Protein AF-A0A934RC63-F1 (afdb_monomer_lite)

Structure (mmCIF, N/CA/C/O backbone):
data_AF-A0A934RC63-F1
#
_entry.id   AF-A0A934RC63-F1
#
loop_
_atom_site.group_PDB
_atom_site.id
_atom_site.type_symbol
_atom_site.label_atom_id
_atom_site.label_alt_id
_atom_site.label_comp_id
_atom_site.label_asym_id
_atom_site.label_entity_id
_atom_site.label_seq_id
_atom_site.pdbx_PDB_ins_code
_atom_site.Cartn_x
_atom_site.Cartn_y
_atom_site.Cartn_z
_atom_site.occupancy
_atom_site.B_iso_or_equiv
_atom_site.auth_seq_id
_atom_site.auth_comp_id
_atom_site.auth_asym_id
_atom_site.auth_atom_id
_atom_site.pdbx_PDB_mode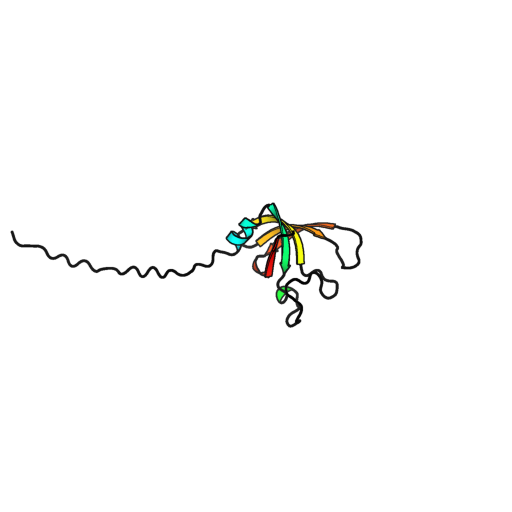l_num
ATOM 1 N N . MET A 1 1 ? -40.945 -44.680 47.063 1.00 47.81 1 MET A N 1
ATOM 2 C CA . MET A 1 1 ? -39.470 -44.585 46.989 1.00 47.81 1 MET A CA 1
ATOM 3 C C . MET A 1 1 ? -38.942 -45.682 46.078 1.00 47.81 1 MET A C 1
ATOM 5 O O . MET A 1 1 ? -38.965 -46.836 46.479 1.00 47.81 1 MET A O 1
ATOM 9 N N . ARG A 1 2 ? -38.521 -45.341 44.855 1.00 40.84 2 ARG A N 1
ATOM 10 C CA . ARG A 1 2 ? -37.590 -46.134 44.040 1.00 40.84 2 ARG A CA 1
ATOM 11 C C . ARG A 1 2 ? -36.977 -45.225 42.975 1.00 40.84 2 ARG A C 1
ATOM 13 O O . ARG A 1 2 ? -37.640 -44.345 42.442 1.00 40.84 2 ARG A O 1
ATOM 20 N N . THR A 1 3 ? -35.680 -45.407 42.829 1.00 43.72 3 THR A N 1
ATOM 21 C CA . THR A 1 3 ? -34.643 -44.490 42.366 1.00 43.72 3 THR A CA 1
ATOM 22 C C . THR A 1 3 ? -34.711 -44.209 40.864 1.00 43.72 3 THR A C 1
ATOM 24 O O . THR A 1 3 ? -34.986 -45.107 40.073 1.00 43.72 3 THR A O 1
ATOM 27 N N . ALA A 1 4 ? -34.440 -42.956 40.495 1.00 50.97 4 ALA A N 1
ATOM 28 C CA . ALA A 1 4 ? -34.328 -42.472 39.125 1.00 50.97 4 ALA A CA 1
ATOM 29 C C . ALA A 1 4 ? -33.020 -42.927 38.456 1.00 50.97 4 ALA A C 1
ATOM 31 O O . ALA A 1 4 ? -31.985 -42.993 39.114 1.00 50.97 4 ALA A O 1
ATOM 32 N N . LEU A 1 5 ? -33.056 -43.137 37.139 1.00 50.09 5 LEU A N 1
ATOM 33 C CA . LEU A 1 5 ? -31.879 -43.148 36.269 1.00 50.09 5 LEU A CA 1
ATOM 34 C C . LEU A 1 5 ? -32.221 -42.347 35.006 1.00 50.09 5 LEU A C 1
ATOM 36 O O . LEU A 1 5 ? -32.742 -42.874 34.029 1.00 50.09 5 LEU A O 1
ATOM 40 N N . PHE A 1 6 ? -31.967 -41.041 35.067 1.00 46.62 6 PHE A N 1
ATOM 41 C CA . PHE A 1 6 ? -31.920 -40.169 33.897 1.00 46.62 6 PHE A CA 1
ATOM 42 C C . PHE A 1 6 ? -30.596 -40.439 33.172 1.00 46.62 6 PHE A C 1
ATOM 44 O O . PHE A 1 6 ? -29.530 -40.105 33.686 1.00 46.62 6 PHE A O 1
ATOM 51 N N . GLN A 1 7 ? -30.648 -41.059 31.993 1.00 55.12 7 GLN A N 1
ATOM 52 C CA . GLN A 1 7 ? -29.495 -41.099 31.097 1.00 55.12 7 GLN A CA 1
ATOM 53 C C . GLN A 1 7 ? -29.344 -39.727 30.434 1.00 55.12 7 GLN A C 1
ATOM 55 O O . GLN A 1 7 ? -30.152 -39.338 29.596 1.00 55.12 7 GLN A O 1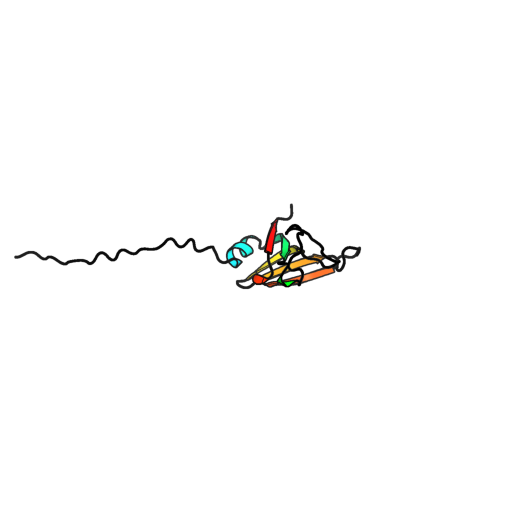
ATOM 60 N N . ILE A 1 8 ? -28.311 -38.990 30.836 1.00 60.09 8 ILE A N 1
ATOM 61 C CA . ILE A 1 8 ? -27.871 -37.764 30.170 1.00 60.09 8 ILE A CA 1
ATOM 62 C C . ILE A 1 8 ? -26.976 -38.193 29.000 1.00 60.09 8 ILE A C 1
ATOM 64 O O . ILE A 1 8 ? -25.922 -38.784 29.253 1.00 60.09 8 ILE A O 1
ATOM 68 N N . PRO A 1 9 ? -27.331 -37.924 27.732 1.00 51.09 9 PRO A N 1
ATOM 69 C CA . PRO A 1 9 ? -26.370 -38.056 26.654 1.00 51.09 9 PRO A CA 1
ATOM 70 C C . PRO A 1 9 ? -25.333 -36.939 26.797 1.00 51.09 9 PRO A C 1
ATOM 72 O O . PRO A 1 9 ? -25.632 -35.750 26.688 1.00 51.09 9 PRO A O 1
ATOM 75 N N . LEU A 1 10 ? -24.102 -37.359 27.074 1.00 46.38 10 LEU A N 1
ATOM 76 C CA . LEU A 1 10 ? -22.890 -36.556 27.033 1.00 46.38 10 LEU A CA 1
ATOM 77 C C . LEU A 1 10 ? -22.697 -36.045 25.596 1.00 46.38 10 LEU A C 1
ATOM 79 O O . LEU A 1 10 ? -22.124 -36.732 24.752 1.00 46.38 10 LEU A O 1
ATOM 83 N N . ILE A 1 11 ? -23.208 -34.849 25.302 1.00 59.38 11 ILE A N 1
ATOM 84 C CA . ILE A 1 11 ? -22.867 -34.125 24.077 1.00 59.38 11 ILE A CA 1
ATOM 85 C C . ILE A 1 11 ? -21.410 -33.692 24.231 1.00 59.38 11 ILE A C 1
ATOM 87 O O . ILE A 1 11 ? -21.094 -32.709 24.900 1.00 59.38 11 ILE A O 1
ATOM 91 N N . VAL A 1 12 ? -20.513 -34.474 23.635 1.00 52.66 12 VAL A N 1
ATOM 92 C CA . VAL A 1 12 ? -19.121 -34.095 23.413 1.00 52.66 12 VAL A CA 1
ATOM 93 C C . VAL A 1 12 ? -19.141 -32.935 22.418 1.00 52.66 12 VAL A C 1
ATOM 95 O O . VAL A 1 12 ? -19.181 -33.132 21.205 1.00 52.66 12 VAL A O 1
ATOM 98 N N . LEU A 1 13 ? -19.151 -31.708 22.940 1.00 50.62 13 LEU A N 1
ATOM 99 C CA . LEU A 1 13 ? -18.783 -30.513 22.190 1.00 50.62 13 LEU A CA 1
ATOM 100 C C . LEU A 1 13 ? -17.298 -30.644 21.840 1.00 50.62 13 LEU A C 1
ATOM 102 O O . LEU A 1 13 ? -16.414 -30.184 22.557 1.00 50.62 13 LEU A O 1
ATOM 106 N N . LEU A 1 14 ? -17.037 -31.310 20.715 1.00 47.84 14 LEU A N 1
ATOM 107 C CA . LEU A 1 14 ? -15.834 -31.125 19.918 1.00 47.84 14 LEU A CA 1
ATOM 108 C C . LEU A 1 14 ? -15.852 -29.676 19.415 1.00 47.84 14 LEU A C 1
ATOM 110 O O . LEU A 1 14 ? -16.124 -29.415 18.246 1.00 47.84 14 LEU A O 1
ATOM 114 N N . THR A 1 15 ? -15.580 -28.710 20.293 1.00 56.41 15 THR A N 1
ATOM 115 C CA . THR A 1 15 ? -15.076 -27.415 19.850 1.00 56.41 15 THR A CA 1
ATOM 116 C C . THR A 1 15 ? -13.681 -27.692 19.325 1.00 56.41 15 THR A C 1
ATOM 118 O O . THR A 1 15 ? -12.687 -27.630 20.051 1.00 56.41 15 THR A O 1
ATOM 121 N N . GLY A 1 16 ? -13.625 -28.101 18.057 1.00 44.34 16 GLY A N 1
ATOM 122 C CA . GLY A 1 16 ? -12.415 -28.011 17.277 1.00 44.34 16 GLY A CA 1
ATOM 123 C C . GLY A 1 16 ? -11.916 -26.591 17.459 1.00 44.34 16 GLY A C 1
ATOM 124 O O . GLY A 1 16 ? -12.591 -25.638 17.078 1.00 44.34 16 GLY A O 1
ATOM 125 N N . CYS A 1 17 ? -10.761 -26.462 18.103 1.00 48.56 17 CYS A N 1
ATOM 126 C CA . CYS A 1 17 ? -9.972 -25.248 18.094 1.00 48.56 17 CYS A CA 1
ATOM 127 C C . CYS A 1 17 ? -9.470 -25.095 16.654 1.00 48.56 17 CYS A C 1
ATOM 129 O O . CYS A 1 17 ? -8.320 -25.394 16.328 1.00 48.56 17 CYS A O 1
ATOM 131 N N . GLY A 1 18 ? -10.391 -24.750 15.751 1.00 50.41 18 GLY A N 1
ATOM 132 C CA . GLY A 1 18 ? -10.044 -24.165 14.481 1.00 50.41 18 GLY A CA 1
ATOM 133 C C . GLY A 1 18 ? -9.231 -22.951 14.862 1.00 50.41 18 GLY A C 1
ATOM 134 O O . GLY A 1 18 ? -9.726 -22.071 15.561 1.00 50.41 18 GLY A O 1
ATOM 135 N N . LYS A 1 19 ? -7.950 -22.953 14.504 1.00 46.97 19 LYS A N 1
ATOM 136 C CA . LYS A 1 19 ? -7.140 -21.745 14.546 1.00 46.97 19 LYS A CA 1
ATOM 137 C C . LYS A 1 19 ? -7.783 -20.800 13.540 1.00 46.97 19 LYS A C 1
ATOM 139 O O . LYS A 1 19 ? -7.400 -20.794 12.372 1.00 46.97 19 LYS A O 1
ATOM 144 N N . GLU A 1 20 ? -8.831 -20.102 13.966 1.00 51.34 20 GLU A N 1
ATOM 145 C CA . GLU A 1 20 ? -9.430 -19.013 13.222 1.00 51.34 20 GLU A CA 1
ATOM 146 C C . GLU A 1 20 ? -8.295 -18.024 13.036 1.00 51.34 20 GLU A C 1
ATOM 148 O O . GLU A 1 20 ? -7.830 -17.373 13.971 1.00 51.34 20 GLU A O 1
ATOM 153 N N . THR A 1 21 ? -7.730 -18.045 11.832 1.00 56.28 21 THR A N 1
ATOM 154 C CA . THR A 1 21 ? -6.712 -17.080 11.463 1.00 56.28 21 THR A CA 1
ATOM 155 C C . THR A 1 21 ? -7.450 -15.752 11.515 1.00 56.28 21 THR A C 1
ATOM 157 O O . THR A 1 21 ? -8.467 -15.631 10.822 1.00 56.28 21 THR A O 1
ATOM 160 N N . PRO A 1 22 ? -7.044 -14.814 12.386 1.00 58.69 22 PRO A N 1
ATOM 161 C CA . PRO A 1 22 ? -7.801 -13.593 12.580 1.00 58.69 22 PRO A CA 1
ATOM 162 C C . PRO A 1 22 ? -8.009 -12.921 11.220 1.00 58.69 22 PRO A C 1
ATOM 164 O O . PRO A 1 22 ? -7.114 -12.980 10.365 1.00 58.69 22 PRO A O 1
ATOM 167 N N . PRO A 1 23 ? -9.187 -12.323 10.977 1.00 61.19 23 PRO A N 1
ATOM 168 C CA . PRO A 1 23 ? -9.460 -11.674 9.707 1.00 61.19 23 PRO A CA 1
ATOM 169 C C . PRO A 1 23 ? -8.349 -10.661 9.418 1.00 61.19 23 PRO A C 1
ATOM 171 O O . PRO A 1 23 ? -7.952 -9.895 10.296 1.00 61.19 23 PRO A O 1
ATOM 174 N N . LYS A 1 24 ? -7.826 -10.662 8.186 1.00 63.03 24 LYS A N 1
ATOM 175 C CA . LYS A 1 24 ? -6.693 -9.814 7.769 1.00 63.03 24 LYS A CA 1
ATOM 176 C C . LYS A 1 24 ? -6.920 -8.334 8.116 1.00 63.03 24 LYS A C 1
ATOM 178 O O . LYS A 1 24 ? -5.976 -7.641 8.477 1.00 63.03 24 LYS A O 1
ATOM 183 N N . SER A 1 25 ? -8.168 -7.871 8.113 1.00 60.59 25 SER A N 1
ATOM 184 C CA . SER A 1 25 ? -8.551 -6.529 8.562 1.00 60.59 25 SER A CA 1
ATOM 185 C C . SER A 1 25 ? -8.213 -6.240 10.028 1.00 60.59 25 SER A C 1
ATOM 187 O O . SER A 1 25 ? -7.705 -5.165 10.318 1.00 60.59 25 SER A O 1
ATOM 189 N N . ALA A 1 26 ? -8.406 -7.196 10.943 1.00 63.66 26 ALA A N 1
ATOM 190 C CA . ALA A 1 26 ? -8.033 -7.036 12.351 1.00 63.66 26 ALA A CA 1
ATOM 191 C C . ALA A 1 26 ? -6.512 -6.887 12.516 1.00 63.66 26 ALA A C 1
ATOM 193 O O . ALA A 1 26 ? -6.047 -6.144 13.374 1.00 63.66 26 ALA A O 1
ATOM 194 N N . SER A 1 27 ? -5.725 -7.540 11.652 1.00 79.12 27 SER A N 1
ATOM 195 C CA . SER A 1 27 ? -4.267 -7.355 11.633 1.00 79.12 27 SER A CA 1
ATOM 196 C C . SER A 1 27 ? -3.828 -6.022 11.018 1.00 79.12 27 SER A C 1
ATOM 198 O O . SER A 1 27 ? -2.781 -5.507 11.391 1.00 79.12 27 SER A O 1
ATOM 200 N N . LEU A 1 28 ? -4.620 -5.442 10.107 1.00 86.94 28 LEU A N 1
ATOM 201 C CA . LEU A 1 28 ? -4.327 -4.146 9.485 1.00 86.94 28 LEU A CA 1
ATOM 202 C C . LEU A 1 28 ? -4.715 -2.965 10.378 1.00 86.94 28 LEU A C 1
ATOM 204 O O . LEU A 1 28 ? -4.011 -1.961 10.374 1.00 86.94 28 LEU A O 1
ATOM 208 N N . GLN A 1 29 ? -5.764 -3.111 11.192 1.00 90.69 29 GLN A N 1
ATOM 209 C CA . GLN A 1 29 ? -6.143 -2.130 12.218 1.00 90.69 29 GLN A CA 1
ATOM 210 C C . GLN A 1 29 ? -5.006 -1.855 13.209 1.00 90.69 29 GLN A C 1
ATOM 212 O O . GLN A 1 29 ? -4.832 -0.724 13.646 1.00 90.69 29 GLN A O 1
ATOM 217 N N . ALA A 1 30 ? -4.171 -2.856 13.508 1.00 90.12 30 ALA A N 1
ATOM 218 C CA . ALA A 1 30 ? -3.000 -2.682 14.370 1.00 90.12 30 ALA A CA 1
ATOM 219 C C . ALA A 1 30 ? -1.946 -1.709 13.802 1.00 90.12 30 ALA A C 1
ATOM 221 O O . ALA A 1 30 ? -1.098 -1.229 14.550 1.00 90.12 30 ALA A O 1
ATOM 222 N N . TRP A 1 31 ? -1.993 -1.422 12.498 1.00 91.69 31 TRP A N 1
ATOM 223 C CA . TRP A 1 31 ? -1.085 -0.500 11.816 1.00 91.69 31 TRP A CA 1
ATOM 224 C C . TRP A 1 31 ? -1.690 0.891 11.591 1.00 91.69 31 TRP A C 1
ATOM 226 O O . TRP A 1 31 ? -1.003 1.767 11.062 1.00 91.69 31 TRP A O 1
ATOM 236 N N . GLU A 1 32 ? -2.949 1.123 11.977 1.00 94.12 32 GLU A N 1
ATOM 237 C CA . GLU A 1 32 ? -3.558 2.451 11.885 1.00 94.12 32 GLU A CA 1
ATOM 238 C C . GLU A 1 32 ? -2.713 3.488 12.630 1.00 94.12 32 GLU A C 1
ATOM 240 O O . GLU A 1 32 ? -2.234 3.273 13.744 1.00 94.12 32 GLU A O 1
ATOM 245 N N . GLY A 1 33 ? -2.485 4.626 11.981 1.00 93.12 33 GLY A N 1
ATOM 246 C CA . GLY A 1 33 ? -1.660 5.693 12.527 1.00 93.12 33 GLY A CA 1
ATOM 247 C C . GLY A 1 33 ? -0.145 5.489 12.383 1.00 93.12 33 GLY A C 1
ATOM 248 O O . GLY A 1 33 ? 0.594 6.436 12.658 1.00 93.12 33 GLY A O 1
ATOM 249 N N . SER A 1 34 ? 0.322 4.323 11.927 1.00 91.25 34 SER A N 1
ATOM 250 C CA . SER A 1 34 ? 1.751 4.006 11.788 1.00 91.25 34 SER A CA 1
ATOM 251 C C . SER A 1 34 ? 2.281 4.288 10.380 1.00 91.25 34 SER A C 1
ATOM 253 O O . SER A 1 34 ? 1.578 4.088 9.389 1.00 91.25 34 SER A O 1
ATOM 255 N N . GLU A 1 35 ? 3.543 4.719 10.296 1.00 94.06 35 GLU A N 1
ATOM 256 C CA . GLU A 1 35 ? 4.289 4.803 9.036 1.00 94.06 35 GLU A CA 1
ATOM 257 C C . GLU A 1 35 ? 4.762 3.404 8.623 1.00 94.06 35 GLU A C 1
ATOM 259 O O . GLU A 1 35 ? 5.495 2.727 9.349 1.00 94.06 35 GLU A O 1
ATOM 264 N N . VAL A 1 36 ? 4.334 2.962 7.448 1.00 93.88 36 VAL A N 1
ATOM 265 C CA . VAL A 1 36 ? 4.554 1.613 6.933 1.00 93.88 36 VAL A CA 1
ATOM 266 C C . VAL A 1 36 ? 4.867 1.633 5.439 1.00 93.88 36 VAL A C 1
ATOM 268 O O . VAL A 1 36 ? 4.572 2.592 4.720 1.00 93.88 36 VAL A O 1
ATOM 271 N N . THR A 1 37 ? 5.422 0.529 4.953 1.00 92.94 37 THR A N 1
ATOM 272 C CA . THR A 1 37 ? 5.489 0.212 3.528 1.00 92.94 37 THR A CA 1
ATOM 273 C C . THR A 1 37 ? 4.488 -0.897 3.219 1.00 92.94 37 THR A C 1
ATOM 275 O O . THR A 1 37 ? 4.543 -1.991 3.781 1.00 92.94 37 THR A O 1
ATOM 278 N N . VAL A 1 38 ? 3.557 -0.622 2.306 1.00 91.31 38 VAL A N 1
ATOM 279 C CA . VAL A 1 38 ? 2.608 -1.599 1.768 1.00 91.31 38 VAL A CA 1
ATOM 280 C C . VAL A 1 38 ? 3.194 -2.194 0.496 1.00 91.31 38 VAL A C 1
ATOM 282 O O . VAL A 1 38 ? 3.385 -1.489 -0.496 1.00 91.31 38 VAL A O 1
ATOM 285 N N . HIS A 1 39 ? 3.451 -3.498 0.497 1.00 89.31 39 HIS A N 1
ATOM 286 C CA . HIS A 1 39 ? 3.889 -4.230 -0.689 1.00 89.31 39 HIS A CA 1
ATOM 287 C C . HIS A 1 39 ? 2.686 -4.846 -1.396 1.00 89.31 39 HIS A C 1
ATOM 289 O O . HIS A 1 39 ? 1.868 -5.525 -0.768 1.00 89.31 39 HIS A O 1
ATOM 295 N N . PHE A 1 40 ? 2.579 -4.643 -2.709 1.00 87.31 40 PHE A N 1
ATOM 296 C CA . PHE A 1 40 ? 1.470 -5.183 -3.487 1.00 87.31 40 PHE A CA 1
ATOM 297 C C . PHE A 1 40 ? 1.769 -6.578 -4.025 1.00 87.31 40 PHE A C 1
ATOM 299 O O . PHE A 1 40 ? 2.895 -6.931 -4.384 1.00 87.31 40 PHE A O 1
ATOM 306 N N . ARG A 1 41 ? 0.712 -7.378 -4.123 1.00 83.75 41 ARG A N 1
ATOM 307 C CA . ARG A 1 41 ? 0.694 -8.615 -4.889 1.00 83.75 41 ARG A CA 1
ATOM 308 C C . ARG A 1 41 ? 1.010 -8.321 -6.350 1.00 83.75 41 ARG A C 1
ATOM 310 O O . ARG A 1 41 ? 0.593 -7.311 -6.901 1.00 83.75 41 ARG A O 1
ATOM 317 N N . ARG A 1 42 ? 1.751 -9.221 -6.988 1.00 74.75 42 ARG A N 1
ATOM 318 C CA . ARG A 1 42 ? 2.317 -8.987 -8.330 1.00 74.75 42 ARG A CA 1
ATOM 319 C C . ARG A 1 42 ? 1.527 -9.627 -9.449 1.00 74.75 42 ARG A C 1
ATOM 321 O O . ARG A 1 42 ? 1.561 -9.149 -10.577 1.00 74.75 42 ARG A O 1
ATOM 328 N N . ASP A 1 43 ? 0.791 -10.678 -9.124 1.00 70.88 43 ASP A N 1
ATOM 329 C CA . ASP A 1 43 ? -0.170 -11.309 -10.018 1.00 70.88 43 ASP A CA 1
ATOM 330 C C . ASP A 1 43 ? -1.305 -10.348 -10.389 1.00 70.88 43 ASP A C 1
ATOM 332 O O . ASP A 1 43 ? -1.705 -10.296 -11.546 1.00 70.88 43 ASP A O 1
ATOM 336 N N . VAL A 1 44 ? -1.738 -9.497 -9.454 1.00 67.75 44 VAL A N 1
ATOM 337 C CA . VAL A 1 44 ? -2.719 -8.431 -9.733 1.00 67.75 44 VAL A CA 1
ATOM 338 C C . VAL A 1 44 ? -2.139 -7.239 -10.507 1.00 67.75 44 VAL A C 1
ATOM 340 O O . VAL A 1 44 ? -2.901 -6.434 -11.030 1.00 67.75 44 VAL A O 1
ATOM 343 N N . LEU A 1 45 ? -0.810 -7.133 -10.619 1.00 65.12 45 LEU A N 1
ATOM 344 C CA . LEU A 1 45 ? -0.115 -6.082 -11.375 1.00 65.12 45 LEU A CA 1
ATOM 345 C C . LEU A 1 45 ? 0.338 -6.546 -12.773 1.00 65.12 45 LEU A C 1
ATOM 347 O O . LEU A 1 45 ? 1.054 -5.820 -13.456 1.00 65.12 45 LEU A O 1
ATOM 351 N N . GLY A 1 46 ? -0.039 -7.759 -13.202 1.00 61.81 46 GLY A N 1
ATOM 352 C CA . GLY A 1 46 ? 0.363 -8.316 -14.502 1.00 61.81 46 GLY A CA 1
ATOM 353 C C . GLY A 1 46 ? 1.829 -8.768 -14.575 1.00 61.81 46 GLY A C 1
ATOM 354 O O . GLY A 1 46 ? 2.338 -9.044 -15.657 1.00 61.81 46 GLY A O 1
ATOM 355 N N . ALA A 1 47 ? 2.510 -8.872 -13.430 1.00 58.38 47 ALA A N 1
ATOM 356 C CA . ALA A 1 47 ? 3.915 -9.262 -13.300 1.00 58.38 47 ALA A CA 1
ATOM 357 C C . ALA A 1 47 ? 4.079 -10.706 -12.779 1.00 58.38 47 ALA A C 1
ATOM 359 O O . ALA A 1 47 ? 4.987 -11.011 -11.997 1.00 58.38 47 ALA A O 1
ATOM 360 N N . SER A 1 48 ? 3.177 -11.606 -13.177 1.00 57.00 48 SER A N 1
ATOM 361 C CA . SER A 1 48 ? 3.198 -13.015 -12.776 1.00 57.00 48 SER A CA 1
ATOM 362 C C . SER A 1 48 ? 4.453 -13.728 -13.299 1.00 57.00 48 SER A C 1
ATOM 364 O O . SER A 1 48 ? 4.692 -13.746 -14.503 1.00 57.00 48 SER A O 1
ATOM 366 N N . GLY A 1 49 ? 5.236 -14.344 -12.404 1.00 55.56 49 GLY A N 1
ATOM 367 C CA . GLY A 1 49 ? 6.364 -15.221 -12.763 1.00 55.56 49 GLY A CA 1
ATOM 368 C C . GLY A 1 49 ? 7.766 -14.606 -12.678 1.00 55.56 49 GLY A C 1
ATOM 369 O O . GLY A 1 49 ? 8.739 -15.295 -12.968 1.00 55.56 49 GLY A O 1
ATOM 370 N N . SER A 1 50 ? 7.904 -13.344 -12.258 1.00 53.69 50 SER A N 1
ATOM 371 C CA . SER A 1 50 ? 9.226 -12.723 -12.106 1.00 53.69 50 SER A CA 1
ATOM 372 C C . SER A 1 50 ? 9.870 -13.072 -10.749 1.00 53.69 50 SER A C 1
ATOM 374 O O . SER A 1 50 ? 9.228 -12.836 -9.719 1.00 53.69 50 SER A O 1
ATOM 376 N N . PRO A 1 51 ? 11.124 -13.577 -10.696 1.00 56.56 51 PRO A N 1
ATOM 377 C CA . PRO A 1 51 ? 11.828 -13.974 -9.466 1.00 56.56 51 PRO A CA 1
ATOM 378 C C . PRO A 1 51 ? 12.359 -12.765 -8.673 1.00 56.56 51 PRO A C 1
ATOM 380 O O . PRO A 1 51 ? 13.473 -12.760 -8.157 1.00 56.56 51 PRO A O 1
ATOM 383 N N . ILE A 1 52 ? 11.579 -11.693 -8.612 1.00 56.50 52 ILE A N 1
ATOM 384 C CA . ILE A 1 52 ? 11.943 -10.464 -7.915 1.00 56.50 52 ILE A CA 1
ATOM 385 C C . ILE A 1 52 ? 11.615 -10.654 -6.424 1.00 56.50 52 ILE A C 1
ATOM 387 O O . ILE A 1 52 ? 10.560 -11.190 -6.082 1.00 56.50 52 ILE A O 1
ATOM 391 N N . ALA A 1 53 ? 12.473 -10.184 -5.518 1.00 62.44 53 ALA A N 1
ATOM 392 C CA . ALA A 1 53 ? 12.230 -10.262 -4.073 1.00 62.44 53 ALA A CA 1
ATOM 393 C C . ALA A 1 53 ? 10.911 -9.559 -3.698 1.00 62.44 53 ALA A C 1
ATOM 395 O O . ALA A 1 53 ? 10.670 -8.475 -4.219 1.00 62.44 53 ALA A O 1
ATOM 396 N N . PRO A 1 54 ? 10.047 -10.112 -2.827 1.00 60.47 54 PRO A N 1
ATOM 397 C CA . PRO A 1 54 ? 8.697 -9.588 -2.553 1.00 60.47 54 PRO A CA 1
ATOM 398 C C . PRO A 1 54 ? 8.662 -8.138 -2.033 1.00 60.47 54 PRO A C 1
ATOM 400 O O . PRO A 1 54 ? 7.637 -7.474 -2.163 1.00 60.47 54 PRO A O 1
ATOM 403 N N . THR A 1 55 ? 9.789 -7.627 -1.538 1.00 61.25 55 THR A N 1
ATOM 404 C CA . THR A 1 55 ? 9.956 -6.287 -0.959 1.00 61.25 55 THR A CA 1
ATOM 405 C C . THR A 1 55 ? 10.470 -5.221 -1.935 1.00 61.25 55 THR A C 1
ATOM 407 O O . THR A 1 55 ? 10.726 -4.086 -1.547 1.00 61.25 55 THR A O 1
ATOM 410 N N . THR A 1 56 ? 10.635 -5.539 -3.221 1.00 67.44 56 THR A N 1
ATOM 411 C CA . THR A 1 56 ? 11.060 -4.544 -4.223 1.00 67.44 56 THR A CA 1
ATOM 412 C C . THR A 1 56 ? 10.063 -3.387 -4.331 1.00 67.44 56 THR A C 1
ATOM 414 O O . THR A 1 56 ? 8.859 -3.620 -4.306 1.00 67.44 56 THR A O 1
ATOM 417 N N . THR A 1 57 ? 10.569 -2.157 -4.486 1.00 71.81 57 THR A N 1
ATOM 418 C CA . THR A 1 57 ? 9.778 -0.913 -4.583 1.00 71.81 57 THR A CA 1
ATOM 419 C C . THR A 1 57 ? 9.341 -0.570 -6.011 1.00 71.81 57 THR A C 1
ATOM 421 O O . THR A 1 57 ? 8.269 -0.003 -6.205 1.00 71.81 57 THR A O 1
ATOM 424 N N . TRP A 1 58 ? 10.141 -0.920 -7.025 1.00 73.31 58 TRP A N 1
ATOM 425 C CA . TRP A 1 58 ? 9.893 -0.586 -8.435 1.00 73.31 58 TRP A CA 1
ATOM 426 C C . TRP A 1 58 ? 10.091 -1.791 -9.358 1.00 73.31 58 TRP A C 1
ATOM 428 O O . TRP A 1 58 ? 11.040 -2.555 -9.198 1.00 73.31 58 TRP A O 1
ATOM 438 N N . GLN A 1 59 ? 9.242 -1.917 -10.375 1.00 73.06 59 GLN A N 1
ATOM 439 C CA . GLN A 1 59 ? 9.380 -2.882 -11.463 1.00 73.06 59 GLN A CA 1
ATOM 440 C C . GLN A 1 59 ? 9.015 -2.209 -12.787 1.00 73.06 59 GLN A C 1
ATOM 442 O O . GLN A 1 59 ? 7.923 -1.671 -12.915 1.00 73.06 59 GLN A O 1
ATOM 447 N N . ASN A 1 60 ? 9.909 -2.238 -13.783 1.00 69.88 60 ASN A N 1
ATOM 448 C CA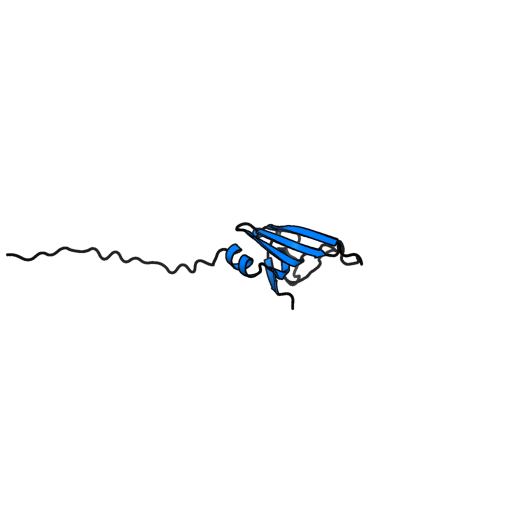 . ASN A 1 60 ? 9.683 -1.617 -15.100 1.00 69.88 60 ASN A CA 1
ATOM 449 C C . ASN A 1 60 ? 9.163 -0.168 -14.999 1.00 69.88 60 ASN A C 1
ATOM 451 O O . ASN A 1 60 ? 8.186 0.192 -15.645 1.00 69.88 60 ASN A O 1
ATOM 455 N N . GLN A 1 61 ? 9.786 0.643 -14.135 1.00 67.50 61 GLN A N 1
ATOM 456 C CA . GLN A 1 61 ? 9.380 2.025 -13.818 1.00 67.50 61 GLN A CA 1
ATOM 457 C C . GLN A 1 61 ? 8.010 2.178 -13.134 1.00 67.50 61 GLN A C 1
ATOM 459 O O . GLN A 1 61 ? 7.629 3.292 -12.797 1.00 67.50 61 GLN A O 1
ATOM 464 N N . THR A 1 62 ? 7.304 1.084 -12.850 1.00 67.81 62 THR A N 1
ATOM 465 C CA . THR A 1 62 ? 6.053 1.077 -12.084 1.00 67.81 62 THR A CA 1
ATOM 466 C C . THR A 1 62 ? 6.346 0.831 -10.610 1.00 67.81 62 THR A C 1
ATOM 468 O O . THR A 1 62 ? 7.114 -0.072 -10.268 1.00 67.81 62 THR A O 1
ATOM 471 N N . LYS A 1 63 ? 5.748 1.623 -9.717 1.00 73.94 63 LYS A N 1
ATOM 472 C CA . LYS A 1 63 ? 5.898 1.423 -8.272 1.00 73.94 63 LYS A CA 1
ATOM 473 C C . LYS A 1 63 ? 5.074 0.204 -7.836 1.00 73.94 63 LYS A C 1
ATOM 475 O O . LYS A 1 63 ? 3.885 0.124 -8.128 1.00 73.94 63 LYS A O 1
ATOM 480 N N . VAL A 1 64 ? 5.709 -0.748 -7.156 1.00 83.75 64 VAL A N 1
ATOM 481 C CA . VAL A 1 64 ? 5.105 -2.015 -6.685 1.00 83.75 64 VAL A CA 1
ATOM 482 C C . VAL A 1 64 ? 5.000 -2.091 -5.151 1.00 83.75 64 VAL A C 1
ATOM 484 O O . VAL A 1 64 ? 4.581 -3.106 -4.593 1.00 83.75 64 VAL A O 1
ATOM 487 N N . SER A 1 65 ? 5.331 -0.994 -4.469 1.00 88.62 65 SER A N 1
ATOM 488 C CA . SER A 1 65 ? 5.018 -0.744 -3.061 1.00 88.62 65 SER A CA 1
ATOM 489 C C . SER A 1 65 ? 4.633 0.723 -2.850 1.00 88.62 65 SER A C 1
ATOM 491 O O . SER A 1 65 ? 4.913 1.574 -3.695 1.00 88.62 65 SER A O 1
ATOM 493 N N . LEU A 1 66 ? 4.000 1.051 -1.728 1.00 90.06 66 LEU A N 1
ATOM 494 C CA . LE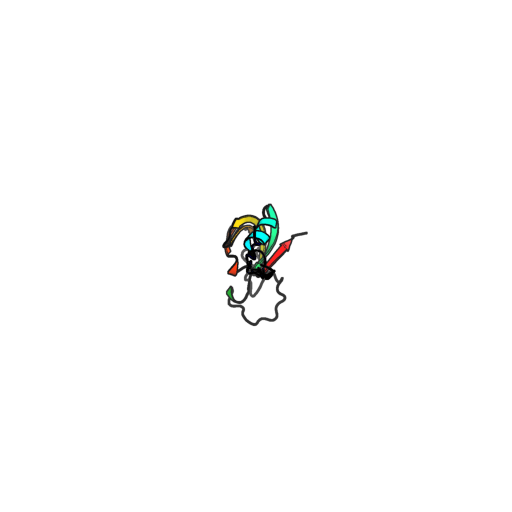U A 1 66 ? 3.759 2.434 -1.310 1.00 90.06 66 LEU A CA 1
ATOM 495 C C . LEU A 1 66 ? 4.202 2.632 0.135 1.00 90.06 66 LEU A C 1
ATOM 497 O O . LEU A 1 66 ? 3.871 1.831 0.998 1.00 90.06 66 LEU A O 1
ATOM 501 N N . ASP A 1 67 ? 4.922 3.723 0.377 1.00 92.81 67 ASP A N 1
ATOM 502 C CA . ASP A 1 67 ? 5.370 4.138 1.707 1.00 92.81 67 ASP A CA 1
ATOM 503 C C . ASP A 1 67 ? 4.465 5.265 2.187 1.00 92.81 67 ASP A C 1
ATOM 505 O O . ASP A 1 67 ? 4.105 6.145 1.394 1.00 92.81 67 ASP A O 1
ATOM 509 N N . GLY A 1 68 ? 4.106 5.256 3.462 1.00 94.69 68 GLY A N 1
ATOM 510 C CA . GLY A 1 68 ? 3.187 6.233 4.027 1.00 94.69 68 GLY A CA 1
ATOM 511 C C . GLY A 1 68 ? 2.432 5.677 5.220 1.00 94.69 68 GLY A C 1
ATOM 512 O O . GLY A 1 68 ? 2.913 4.781 5.907 1.00 94.69 68 GLY A O 1
ATOM 513 N N . LYS A 1 69 ? 1.231 6.188 5.456 1.00 96.44 69 LYS A N 1
ATOM 514 C CA . LYS A 1 69 ? 0.496 5.974 6.696 1.00 96.44 69 LYS A CA 1
ATOM 515 C C . LYS A 1 69 ? -0.875 5.371 6.443 1.00 96.44 69 LYS A C 1
ATOM 517 O O . LYS A 1 69 ? -1.645 5.868 5.621 1.00 96.44 69 LYS A O 1
ATOM 522 N N . ILE A 1 70 ? -1.216 4.326 7.195 1.00 95.06 70 ILE A N 1
ATOM 523 C CA . ILE A 1 70 ? -2.591 3.814 7.224 1.00 95.06 70 ILE A CA 1
ATOM 524 C C . ILE A 1 70 ? -3.437 4.783 8.053 1.00 95.06 70 ILE A C 1
ATOM 526 O O . ILE A 1 70 ? -3.186 4.979 9.242 1.00 95.06 70 ILE A O 1
ATOM 530 N N . ILE A 1 71 ? -4.429 5.402 7.414 1.00 96.38 71 ILE A N 1
ATOM 531 C CA . ILE A 1 71 ? -5.355 6.351 8.045 1.00 96.38 71 ILE A CA 1
ATOM 532 C C . ILE A 1 71 ? -6.517 5.599 8.699 1.00 96.38 71 ILE A C 1
ATOM 534 O O . ILE A 1 71 ? -6.928 5.933 9.803 1.00 96.38 71 ILE A O 1
ATOM 538 N N . GLU A 1 72 ? -7.047 4.596 7.999 1.00 95.06 72 GLU A N 1
ATOM 539 C CA . GLU A 1 72 ? -8.211 3.814 8.416 1.00 95.06 72 GLU A CA 1
ATOM 540 C C . GLU A 1 72 ? -8.133 2.421 7.778 1.00 95.06 72 GLU A C 1
ATOM 542 O O . GLU A 1 72 ? -7.888 2.301 6.573 1.00 95.06 72 GLU A O 1
ATOM 547 N N . ALA A 1 73 ? -8.373 1.370 8.558 1.00 92.75 73 ALA A N 1
ATOM 548 C CA . ALA A 1 73 ? -8.468 -0.003 8.096 1.00 92.75 73 ALA A CA 1
ATOM 549 C C . ALA A 1 73 ? -9.903 -0.527 8.222 1.00 92.75 73 ALA A C 1
ATOM 551 O O . ALA A 1 73 ? -10.522 -0.566 9.287 1.00 92.75 73 ALA A O 1
ATOM 552 N N . ARG A 1 74 ? -10.430 -0.996 7.093 1.00 92.69 74 ARG A N 1
ATOM 553 C CA . ARG A 1 74 ? -11.758 -1.594 6.968 1.00 92.69 74 ARG A CA 1
ATOM 554 C C . ARG A 1 74 ? -11.651 -3.093 6.709 1.00 92.69 74 ARG A C 1
ATOM 556 O O . ARG A 1 74 ? -10.572 -3.663 6.535 1.00 92.69 74 ARG A O 1
ATOM 563 N N . LEU A 1 75 ? -12.805 -3.756 6.689 1.00 89.38 75 LEU A N 1
ATOM 564 C CA . LEU A 1 75 ? -12.894 -5.200 6.453 1.00 89.38 75 LEU A CA 1
ATOM 565 C C . LEU A 1 75 ? -12.332 -5.618 5.083 1.00 89.38 75 LEU A C 1
ATOM 567 O O . LEU A 1 75 ? -11.785 -6.712 4.947 1.00 89.38 75 LEU A O 1
ATOM 571 N N . ASP A 1 76 ? -12.432 -4.753 4.079 1.00 90.88 76 ASP A N 1
ATOM 572 C CA . ASP A 1 76 ? -12.119 -5.028 2.677 1.00 90.88 76 ASP A CA 1
ATOM 573 C C . ASP A 1 76 ? -10.878 -4.292 2.145 1.00 90.88 76 ASP A C 1
ATOM 575 O O . ASP A 1 76 ? -10.399 -4.614 1.054 1.00 90.88 76 ASP A O 1
ATOM 579 N N . GLY A 1 77 ? -10.298 -3.372 2.914 1.00 93.06 77 GLY A N 1
ATOM 580 C CA . GLY A 1 77 ? -9.125 -2.606 2.500 1.00 93.06 77 GLY A CA 1
ATOM 581 C C . GLY A 1 77 ? -8.711 -1.537 3.501 1.00 93.06 77 GLY A C 1
ATOM 582 O O . GLY A 1 77 ? -9.196 -1.503 4.630 1.00 93.06 77 GLY A O 1
ATOM 583 N N . VAL A 1 78 ? -7.810 -0.656 3.075 1.00 95.12 78 VAL A N 1
ATOM 584 C CA . VAL A 1 78 ? -7.282 0.445 3.886 1.00 95.12 78 VAL A CA 1
ATOM 585 C C . VAL A 1 78 ? -7.280 1.761 3.112 1.00 95.12 78 VAL A C 1
ATOM 587 O O . VAL A 1 78 ? -7.031 1.783 1.903 1.00 95.12 78 VAL A O 1
ATOM 590 N N . PHE A 1 79 ? -7.509 2.864 3.821 1.00 96.00 79 PHE A N 1
ATOM 591 C CA . PHE A 1 79 ? -7.163 4.202 3.354 1.00 96.00 79 PHE A CA 1
ATOM 592 C C . PHE A 1 79 ? -5.715 4.505 3.728 1.00 96.00 79 PHE A C 1
ATOM 594 O O . PHE A 1 79 ? -5.335 4.421 4.896 1.00 96.00 79 PHE A O 1
ATOM 601 N N . PHE A 1 80 ? -4.910 4.846 2.727 1.00 96.06 80 PHE A N 1
ATOM 602 C CA . PHE A 1 80 ? -3.466 4.987 2.854 1.00 96.06 80 PHE A CA 1
ATOM 603 C C . PHE A 1 80 ? -3.001 6.347 2.342 1.00 96.06 80 PHE A C 1
ATOM 605 O O . PHE A 1 80 ? -3.120 6.642 1.153 1.00 96.06 80 PHE A O 1
ATOM 612 N N . GLU A 1 81 ? -2.467 7.173 3.231 1.00 97.06 81 GLU A N 1
ATOM 613 C CA . GLU A 1 81 ? -1.833 8.440 2.883 1.00 97.06 81 GLU A CA 1
ATOM 614 C C . GLU A 1 81 ? -0.398 8.186 2.431 1.00 97.06 81 GLU A C 1
ATOM 616 O O . GLU A 1 81 ? 0.365 7.551 3.151 1.00 97.06 81 GLU A O 1
ATOM 621 N N . SER A 1 82 ? 0.003 8.682 1.260 1.00 94.81 82 SER A N 1
ATOM 622 C CA . SER A 1 82 ? 1.366 8.483 0.762 1.00 94.81 82 SER A CA 1
ATOM 623 C C . SER A 1 82 ? 1.927 9.725 0.088 1.00 94.81 82 SER A C 1
ATOM 625 O O . SER A 1 82 ? 1.236 10.435 -0.649 1.00 94.81 82 SER A O 1
ATOM 627 N N . HIS A 1 83 ? 3.224 9.939 0.310 1.00 92.44 83 HIS A N 1
ATOM 628 C CA . HIS A 1 83 ? 4.055 10.861 -0.450 1.00 92.44 83 HIS A CA 1
ATOM 629 C C . HIS A 1 83 ? 4.928 10.038 -1.398 1.00 92.44 83 HIS A C 1
ATOM 631 O O . HIS A 1 83 ? 5.814 9.301 -0.963 1.00 92.44 83 HIS A O 1
ATOM 637 N N . TYR A 1 84 ? 4.675 10.125 -2.701 1.00 87.62 84 TYR A N 1
ATOM 638 C CA . TYR A 1 84 ? 5.267 9.220 -3.682 1.00 87.62 84 TYR A CA 1
ATOM 639 C C . TYR A 1 84 ? 5.764 9.953 -4.926 1.00 87.62 84 TYR A C 1
ATOM 641 O O . TYR A 1 84 ? 5.258 11.003 -5.313 1.00 87.62 84 TYR A O 1
ATOM 649 N N . LYS A 1 85 ? 6.763 9.357 -5.572 1.00 86.19 85 LYS A N 1
ATOM 650 C CA . LYS A 1 85 ? 7.214 9.732 -6.914 1.00 86.19 85 LYS A CA 1
ATOM 651 C C . LYS A 1 85 ? 6.369 8.986 -7.935 1.00 86.19 85 LYS A C 1
ATOM 653 O O . LYS A 1 85 ? 6.078 7.810 -7.711 1.00 86.19 85 LYS A O 1
ATOM 658 N N . HIS A 1 86 ? 5.982 9.634 -9.030 1.00 81.62 86 HIS A N 1
ATOM 659 C CA . HIS A 1 86 ? 5.186 8.966 -10.060 1.00 81.62 86 HIS A CA 1
ATOM 660 C C . HIS A 1 86 ? 6.040 7.947 -10.827 1.00 81.62 86 HIS A C 1
ATOM 662 O O . HIS A 1 86 ? 5.603 6.817 -11.021 1.00 81.62 86 HIS A O 1
ATOM 668 N N . ASN A 1 87 ? 7.289 8.306 -11.133 1.00 80.69 87 ASN A N 1
ATOM 669 C CA . ASN A 1 87 ? 8.290 7.433 -11.743 1.00 80.69 87 ASN A CA 1
ATOM 670 C C . ASN A 1 87 ? 9.577 7.360 -10.903 1.00 80.69 87 ASN A C 1
ATOM 672 O O . ASN A 1 87 ? 9.898 8.268 -10.135 1.00 80.69 87 ASN A O 1
ATOM 676 N N . SER A 1 88 ? 10.369 6.300 -11.100 1.00 76.69 88 SER A N 1
ATOM 677 C CA . SER A 1 88 ? 11.616 6.046 -10.351 1.00 76.69 88 SER A CA 1
ATOM 678 C C . SER A 1 88 ? 12.679 7.150 -10.482 1.00 76.69 88 SER A C 1
ATOM 680 O O . SER A 1 88 ? 13.594 7.199 -9.661 1.00 76.69 88 SER A O 1
ATOM 682 N N . GLY A 1 89 ? 12.586 8.004 -11.505 1.00 81.94 89 GLY A N 1
ATOM 683 C CA . GLY A 1 89 ? 13.520 9.104 -11.759 1.00 81.94 89 GLY A CA 1
ATOM 684 C C . GLY A 1 89 ? 13.022 10.482 -11.326 1.00 81.94 89 GLY A C 1
ATOM 685 O O . GLY A 1 89 ? 13.793 11.436 -11.393 1.00 81.94 89 GLY A O 1
ATOM 686 N N . ASP A 1 90 ? 11.769 10.608 -10.885 1.00 83.88 90 ASP A N 1
ATOM 687 C CA . ASP A 1 90 ? 11.207 11.920 -10.563 1.00 83.88 90 ASP A CA 1
ATOM 688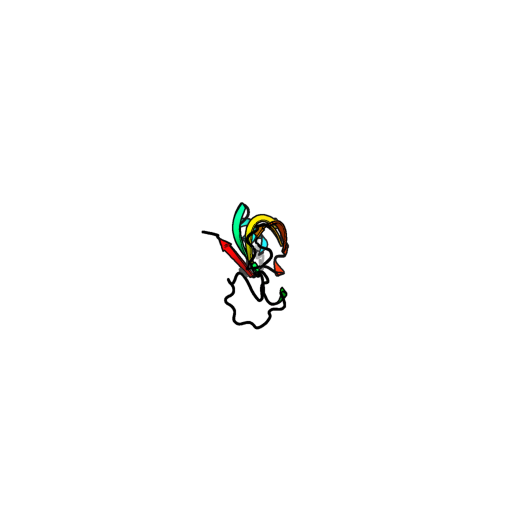 C C . ASP A 1 90 ? 11.895 12.517 -9.325 1.00 83.88 90 ASP A C 1
ATOM 690 O O . ASP A 1 90 ? 12.281 11.811 -8.386 1.00 83.88 90 ASP A O 1
ATOM 694 N N . THR A 1 91 ? 12.036 13.838 -9.293 1.00 86.25 91 THR A N 1
ATOM 695 C CA . THR A 1 91 ? 12.483 14.574 -8.100 1.00 86.25 91 THR A CA 1
ATOM 696 C C . THR A 1 91 ? 11.314 14.955 -7.207 1.00 86.25 91 THR A C 1
ATOM 698 O O . THR A 1 91 ? 11.457 14.972 -5.985 1.00 86.25 91 THR A O 1
ATOM 701 N N . ASP A 1 92 ? 10.155 15.193 -7.814 1.00 91.06 92 ASP A N 1
ATOM 702 C CA . ASP A 1 92 ? 9.003 15.765 -7.137 1.00 91.06 92 ASP A CA 1
ATOM 703 C C . ASP A 1 92 ? 8.175 14.683 -6.447 1.00 91.06 92 ASP A C 1
ATOM 705 O O . ASP A 1 92 ? 7.866 13.629 -7.015 1.00 91.06 92 ASP A O 1
ATOM 709 N N . LEU A 1 93 ? 7.795 14.963 -5.202 1.00 90.25 93 LEU A N 1
ATOM 710 C CA . LEU A 1 93 ? 6.871 14.133 -4.445 1.00 90.25 93 LEU A CA 1
ATOM 711 C C . LEU A 1 93 ? 5.447 14.633 -4.653 1.00 90.25 93 LEU A C 1
ATOM 713 O O . LEU A 1 93 ? 5.154 15.819 -4.520 1.00 90.25 93 LEU A O 1
ATOM 717 N N . ARG A 1 94 ? 4.551 13.696 -4.938 1.00 90.31 94 ARG A N 1
ATOM 718 C CA . ARG A 1 94 ? 3.106 13.901 -4.949 1.00 90.31 94 ARG A CA 1
ATOM 719 C C . ARG A 1 94 ? 2.528 13.390 -3.645 1.00 90.31 94 ARG A C 1
ATOM 721 O O . ARG A 1 94 ? 3.015 12.401 -3.106 1.00 90.31 94 ARG A O 1
ATOM 728 N N . HIS A 1 95 ? 1.466 14.027 -3.180 1.00 93.81 95 HIS A N 1
ATOM 729 C CA . HIS A 1 95 ? 0.700 13.590 -2.018 1.00 93.81 95 HIS A CA 1
ATOM 730 C C . HIS A 1 95 ? -0.679 13.121 -2.468 1.00 93.81 95 HIS A C 1
ATOM 732 O O . HIS A 1 95 ? -1.315 13.758 -3.310 1.00 93.81 95 HIS A O 1
ATOM 738 N N . SER A 1 96 ? -1.114 11.969 -1.967 1.00 95.56 96 SER A N 1
ATOM 739 C CA . SER A 1 96 ? -2.457 11.457 -2.223 1.00 95.56 96 SER A CA 1
ATOM 740 C C . SER A 1 96 ? -2.893 10.472 -1.143 1.00 95.56 96 SER A C 1
ATOM 742 O O . SER A 1 96 ? -2.062 9.895 -0.439 1.00 95.56 96 SER A O 1
ATOM 744 N N . VAL A 1 97 ? -4.206 10.265 -1.059 1.00 95.88 97 VAL A N 1
ATOM 745 C CA . VAL A 1 97 ? -4.828 9.225 -0.242 1.00 95.88 97 VAL A CA 1
ATOM 746 C C . VAL A 1 97 ? -5.387 8.160 -1.172 1.00 95.88 97 VAL A C 1
ATOM 748 O O . VAL A 1 97 ? -6.193 8.448 -2.058 1.00 95.88 97 VAL A O 1
ATOM 751 N N . PHE A 1 98 ? -4.957 6.923 -0.963 1.00 94.38 98 PHE A N 1
ATOM 752 C CA . PHE A 1 98 ? -5.328 5.772 -1.769 1.00 94.38 98 PHE A CA 1
ATOM 753 C C . PHE A 1 98 ? -6.296 4.869 -1.022 1.00 94.38 98 PHE A C 1
ATOM 755 O O . PHE A 1 98 ? -6.136 4.628 0.172 1.00 94.38 98 PHE A O 1
ATOM 762 N N . TRP A 1 99 ? -7.252 4.305 -1.753 1.00 95.56 99 TRP A N 1
ATOM 763 C CA . TRP A 1 99 ? -7.958 3.111 -1.310 1.00 95.56 99 TRP A CA 1
ATOM 764 C C . TRP A 1 99 ? -7.200 1.871 -1.788 1.00 95.56 99 TRP A C 1
ATOM 766 O O . TRP A 1 99 ? -7.007 1.689 -2.992 1.00 95.56 99 TRP A O 1
ATOM 776 N N . ILE A 1 100 ? -6.771 1.021 -0.855 1.00 92.88 100 ILE A N 1
ATOM 777 C CA . ILE A 1 100 ? -6.015 -0.199 -1.146 1.00 92.88 100 ILE A CA 1
ATOM 778 C C . ILE A 1 100 ? -6.827 -1.420 -0.686 1.00 92.88 100 ILE A C 1
ATOM 780 O O . ILE A 1 100 ? -6.971 -1.630 0.518 1.00 92.88 100 ILE A O 1
ATOM 784 N N . PRO A 1 101 ? -7.328 -2.266 -1.604 1.00 92.69 101 PRO A N 1
ATOM 785 C CA . PRO A 1 101 ? -8.089 -3.453 -1.229 1.00 92.69 101 PRO A CA 1
ATOM 786 C C . PRO A 1 101 ? -7.198 -4.538 -0.607 1.00 92.69 101 PRO A C 1
ATOM 788 O O . PRO A 1 101 ? -6.093 -4.812 -1.072 1.00 92.69 101 PRO A O 1
ATOM 791 N N . ASN A 1 102 ? -7.713 -5.267 0.384 1.00 91.25 102 ASN A N 1
ATOM 792 C CA . ASN A 1 102 ? -6.983 -6.330 1.094 1.00 91.25 102 ASN A CA 1
ATOM 793 C C . ASN A 1 102 ? -6.442 -7.426 0.166 1.00 91.25 102 ASN A C 1
ATOM 795 O O . ASN A 1 102 ? -5.407 -8.045 0.451 1.00 91.25 102 ASN A O 1
ATOM 799 N N . ALA A 1 103 ? -7.149 -7.660 -0.941 1.00 89.19 103 ALA A N 1
ATOM 800 C CA . ALA A 1 103 ? -6.796 -8.635 -1.959 1.00 89.19 103 ALA A CA 1
ATOM 801 C C . ALA A 1 103 ? -5.557 -8.247 -2.778 1.00 89.19 103 ALA A C 1
ATOM 803 O O . ALA A 1 103 ? -4.947 -9.150 -3.345 1.00 89.19 103 ALA A O 1
ATOM 804 N N . SER A 1 104 ? -5.174 -6.963 -2.834 1.00 88.31 104 SER A N 1
ATOM 805 C CA . SER A 1 104 ? -3.962 -6.500 -3.525 1.00 88.31 104 SER A CA 1
ATOM 806 C C . SER A 1 104 ? -2.744 -6.396 -2.607 1.00 88.31 104 SER A C 1
ATOM 808 O O . SER A 1 104 ? -1.628 -6.313 -3.106 1.00 88.31 104 SER A O 1
ATOM 810 N N . ILE A 1 105 ? -2.920 -6.435 -1.284 1.00 89.50 105 ILE A N 1
ATOM 811 C CA . ILE A 1 105 ? -1.820 -6.334 -0.317 1.00 89.50 105 ILE A CA 1
ATOM 812 C C . ILE A 1 105 ? -1.128 -7.690 -0.173 1.00 89.50 105 ILE A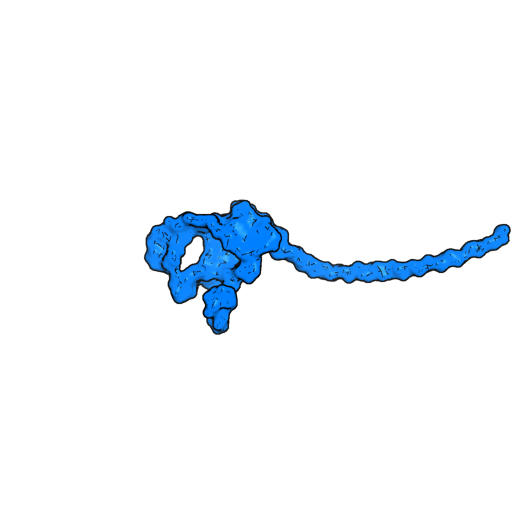 C 1
ATOM 814 O O . ILE A 1 105 ? -1.757 -8.676 0.226 1.00 89.50 105 ILE A O 1
ATOM 818 N N . LEU A 1 106 ? 0.176 -7.727 -0.438 1.00 87.62 106 LEU A N 1
ATOM 819 C CA . LEU A 1 106 ? 1.035 -8.871 -0.147 1.00 87.62 106 LEU A CA 1
ATOM 820 C C . LEU A 1 106 ? 1.434 -8.876 1.332 1.00 87.62 106 LEU A C 1
ATOM 822 O O . LEU A 1 106 ? 1.131 -9.832 2.039 1.00 87.62 106 LEU A O 1
ATOM 826 N N . THR A 1 107 ? 2.071 -7.798 1.791 1.00 89.19 107 THR A N 1
ATOM 827 C CA . THR A 1 107 ? 2.514 -7.615 3.180 1.00 89.19 107 THR A CA 1
ATOM 828 C C . THR A 1 107 ? 2.588 -6.126 3.534 1.00 89.19 107 THR A C 1
ATOM 830 O O . THR A 1 107 ? 2.612 -5.277 2.639 1.00 89.19 107 THR A O 1
ATOM 833 N N . VAL A 1 108 ? 2.605 -5.824 4.831 1.00 90.38 108 VAL A N 1
ATOM 834 C CA . VAL A 1 108 ? 2.800 -4.481 5.393 1.00 90.38 108 VAL A CA 1
ATOM 835 C C . VAL A 1 108 ? 3.979 -4.548 6.356 1.00 90.38 108 VAL A C 1
ATOM 837 O O . VAL A 1 108 ? 4.021 -5.439 7.205 1.00 90.38 108 VAL A O 1
ATOM 840 N N . GLU A 1 109 ? 4.931 -3.632 6.215 1.00 91.25 109 GLU A N 1
ATOM 841 C CA . GLU A 1 109 ? 6.152 -3.587 7.024 1.00 91.25 109 GLU A CA 1
ATOM 842 C C . GLU A 1 109 ? 6.287 -2.232 7.719 1.00 91.25 109 GLU A C 1
ATOM 844 O O . GLU A 1 109 ? 5.996 -1.193 7.127 1.00 91.25 109 GLU A O 1
ATOM 849 N N . SER A 1 110 ? 6.739 -2.233 8.975 1.00 88.38 110 SER A N 1
ATOM 850 C CA . SER A 1 110 ? 7.033 -0.994 9.701 1.00 88.38 110 SER A CA 1
ATOM 851 C C . SER A 1 110 ? 8.171 -0.246 9.022 1.00 88.38 110 SER A C 1
ATOM 853 O O . SER A 1 110 ? 9.210 -0.837 8.723 1.00 88.38 110 SER A O 1
ATOM 855 N N . ARG A 1 111 ? 8.022 1.069 8.871 1.00 79.69 111 ARG A N 1
ATOM 856 C CA . ARG A 1 111 ? 9.120 1.927 8.438 1.00 79.69 111 ARG A CA 1
ATOM 857 C C . ARG A 1 111 ? 9.959 2.303 9.665 1.00 79.69 111 ARG A C 1
ATOM 859 O O . ARG A 1 111 ? 9.436 2.931 10.582 1.00 79.69 111 ARG A O 1
ATOM 866 N N . GLN A 1 112 ? 11.208 1.834 9.718 1.00 61.06 112 GLN A N 1
ATOM 867 C CA . GLN A 1 112 ? 12.186 2.233 10.743 1.00 61.06 112 GLN A CA 1
ATOM 868 C C . GLN A 1 112 ? 12.827 3.578 10.405 1.00 61.06 112 GLN A C 1
ATOM 870 O O . GLN A 1 112 ? 12.999 3.857 9.194 1.00 61.06 112 GLN A O 1
#

Organism: NCBI:txid490093

Foldseek 3Di:
DDDDDDDDPPPPPPPPPPVPVDQVLVVVQVQAPAWKKWAWDCVVVVNPPDPDDSPDQDDPQQGRIFTAHFNDGDSFWTWGWGFDDRGPPDPHTDTDIDTGTPNTTPDMGGDD

Radius of gyration: 23.54 Å; chains: 1; bounding box: 53×62×62 Å

Secondary structure (DSSP, 8-state):
--------------------PPPHHHHHHTTBT-EEEEEEPSGGGT-TT----TT-SEETTEE-EEEEEEEEE-SSEEEEEEEE-SSTT--PPEEEEEEEETTTEEEEEE--

pLDDT: mean 76.32, std 17.35, range [40.84, 97.06]

Sequence (112 aa):
MRTALFQIPLIVLLTGCGKETPPKSASLQAWEGSEVTVHFRRDVLGASGSPIAPTTTWQNQTKVSLDGKIIEARLDGVFFESHYKHNSGDTDLRHSVFWIPNASILTVESRQ